Protein AF-A0A941N7U7-F1 (afdb_monomer)

Sequence (77 aa):
VFTVAPATPALVLMRLAGRLFPRGDRAPAIVPVGMTKLLNGIAGEPRLAKWRVARTMRVNTAFYKSQALELVRQCVN

Mean predicted aligned error: 8.34 Å

Secondary structure (DSSP, 8-state):
-EEE-B--HHHHHHHHHHHHS-TT-------PBPHHHHHHHHHH-GGGTTEEEEEEEEEE-SS-EEEEEEEEEPP--

pLDDT: mean 80.79, std 14.38, range [52.22, 97.0]

Radius of gyration: 16.01 Å; Cα contacts (8 Å, |Δi|>4): 84; chains: 1; bounding 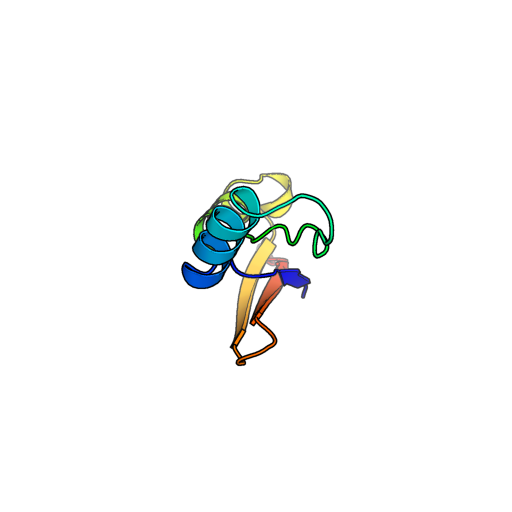box: 33×24×51 Å

Foldseek 3Di:
DDKAQADDPVVVVVVVVVVVDDDDDDDPPRDHDHPVVVQVCLCPDPVNVQKDWDDKDWDDDPVDTMIDIDIDGHDDD

Nearest PDB structures (foldseek):
  7uqb-assembly1_N  TM=3.865E-01  e=2.400E+00  Saccharomyces cerevisiae BY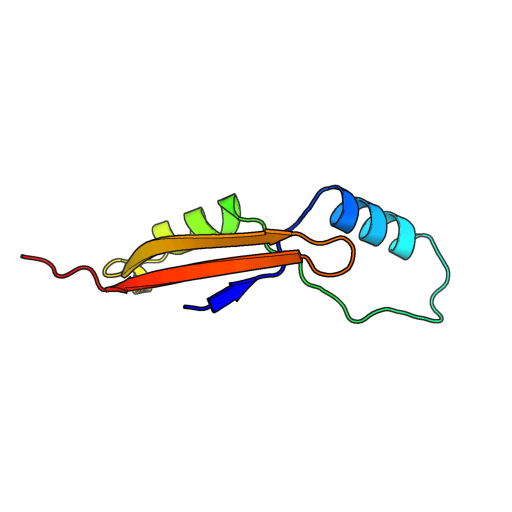4741
  7csl-assembly2_D  TM=4.262E-01  e=4.359E+00  Pyrococcus horikoshii OT3
  6z1p-assembly1_BX  TM=3.739E-01  e=4.977E+00  Tetrahymena thermophila SB210
  3ku1-assembly2_B  TM=3.557E-01  e=3.818E+00  Streptococcus pneumoniae

Solvent-accessible surface area (backbone atoms only — not comparable to full-atom values): 4816 Å² total; per-residue (Å²): 111,51,75,43,42,57,58,39,72,68,57,54,49,50,53,54,53,55,70,76,48,80,91,85,75,77,71,77,86,78,72,59,42,50,65,70,60,51,53,51,50,50,73,69,32,76,94,36,68,55,47,40,81,70,57,73,48,78,47,81,53,99,90,47,60,38,31,40,40,28,69,42,74,56,82,82,129

Structure (mmCIF, N/CA/C/O backbone):
data_AF-A0A941N7U7-F1
#
_entry.id   AF-A0A941N7U7-F1
#
loop_
_atom_site.group_PDB
_atom_site.id
_atom_site.type_symbol
_atom_site.label_atom_id
_atom_site.label_alt_id
_atom_site.label_comp_id
_atom_site.label_asym_id
_atom_site.label_entity_id
_atom_site.label_seq_id
_atom_site.pdbx_PDB_ins_code
_atom_site.Cartn_x
_atom_site.Cartn_y
_atom_site.Cartn_z
_atom_site.occupancy
_atom_site.B_iso_or_equiv
_atom_site.auth_seq_id
_atom_site.auth_comp_id
_atom_site.auth_asym_id
_atom_site.auth_atom_id
_atom_site.pdbx_PDB_model_num
ATOM 1 N N . VAL A 1 1 ? -10.876 -6.890 1.442 1.00 90.12 1 VAL A N 1
ATOM 2 C CA . VAL A 1 1 ? -9.423 -6.953 1.136 1.00 90.12 1 VAL A CA 1
ATOM 3 C C . VAL A 1 1 ? -9.213 -6.409 -0.264 1.00 90.12 1 VAL A C 1
ATOM 5 O O . VAL A 1 1 ? -10.055 -6.673 -1.111 1.00 90.12 1 VAL A O 1
ATOM 8 N N . PHE A 1 2 ? -8.150 -5.648 -0.503 1.00 92.25 2 PHE A N 1
ATOM 9 C CA . PHE A 1 2 ? -7.782 -5.157 -1.835 1.00 92.25 2 PHE A CA 1
ATOM 10 C C . PHE A 1 2 ? -6.273 -5.288 -2.060 1.00 92.25 2 PHE A C 1
ATOM 12 O O . PHE A 1 2 ? -5.517 -5.440 -1.100 1.00 92.25 2 PHE A O 1
ATOM 19 N N . THR A 1 3 ? -5.837 -5.233 -3.319 1.00 91.50 3 THR A N 1
ATOM 20 C CA . THR A 1 3 ? -4.424 -5.363 -3.697 1.00 91.50 3 THR A CA 1
ATOM 21 C C . THR A 1 3 ? -3.912 -4.126 -4.413 1.00 91.50 3 THR A C 1
ATOM 23 O O . THR A 1 3 ? -4.614 -3.553 -5.243 1.00 91.50 3 THR A O 1
ATOM 26 N N . VAL A 1 4 ? -2.664 -3.757 -4.148 1.00 89.25 4 VAL A 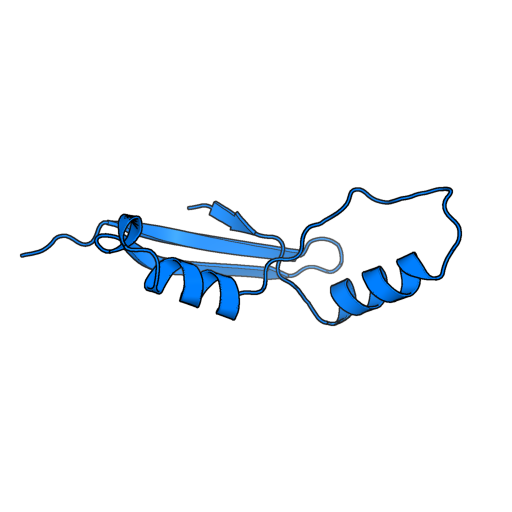N 1
ATOM 27 C CA . VAL A 1 4 ? -1.957 -2.688 -4.857 1.00 89.25 4 VAL A CA 1
ATOM 28 C C . VAL A 1 4 ? -0.618 -3.192 -5.377 1.00 89.25 4 VAL A C 1
ATOM 30 O O . VAL A 1 4 ? 0.032 -4.020 -4.741 1.00 89.25 4 VAL A O 1
ATOM 33 N N . ALA A 1 5 ? -0.182 -2.672 -6.524 1.00 87.31 5 A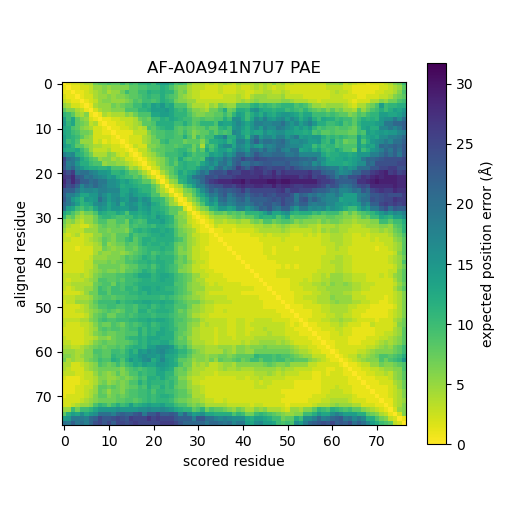LA A N 1
ATOM 34 C CA . ALA A 1 5 ? 1.177 -2.883 -7.006 1.00 87.31 5 ALA A CA 1
ATOM 35 C C . ALA A 1 5 ? 2.132 -2.022 -6.157 1.00 87.31 5 ALA A C 1
ATOM 37 O O . ALA A 1 5 ? 2.061 -0.792 -6.239 1.00 87.31 5 ALA A O 1
ATOM 38 N N . PRO A 1 6 ? 3.007 -2.608 -5.320 1.00 79.12 6 PRO A N 1
ATOM 39 C CA . PRO A 1 6 ? 3.865 -1.826 -4.446 1.00 79.12 6 PRO A CA 1
ATOM 40 C C . PRO A 1 6 ? 4.920 -1.083 -5.266 1.00 79.12 6 PRO A C 1
ATOM 42 O O . PRO A 1 6 ? 5.591 -1.663 -6.125 1.00 79.12 6 PRO A O 1
ATOM 45 N N . ALA A 1 7 ? 5.118 0.198 -4.961 1.00 76.44 7 ALA A N 1
ATOM 46 C CA . ALA A 1 7 ? 6.263 0.940 -5.463 1.00 76.44 7 ALA A CA 1
ATOM 47 C C . ALA A 1 7 ? 7.552 0.322 -4.908 1.00 76.44 7 ALA A C 1
ATOM 49 O O . ALA A 1 7 ? 7.858 0.461 -3.726 1.00 76.44 7 ALA A O 1
ATOM 50 N N . THR A 1 8 ? 8.303 -0.386 -5.754 1.00 69.56 8 THR A N 1
ATOM 51 C CA . THR A 1 8 ? 9.644 -0.873 -5.401 1.00 69.56 8 THR A CA 1
ATOM 52 C C . THR A 1 8 ? 10.703 -0.021 -6.095 1.00 69.56 8 THR A C 1
ATOM 54 O O . THR A 1 8 ? 10.454 0.418 -7.220 1.00 69.56 8 THR A O 1
ATOM 57 N N . PRO A 1 9 ? 11.888 0.190 -5.489 1.00 66.44 9 PRO A N 1
ATOM 58 C CA . PRO A 1 9 ? 12.962 0.963 -6.115 1.00 66.44 9 PRO A CA 1
ATOM 59 C C . PRO A 1 9 ? 13.319 0.452 -7.516 1.00 66.44 9 PRO A C 1
ATOM 61 O O . PRO A 1 9 ? 13.461 1.243 -8.440 1.00 66.44 9 PRO A O 1
ATOM 64 N N . ALA A 1 10 ? 13.340 -0.872 -7.705 1.00 69.44 10 ALA A N 1
ATOM 65 C CA . ALA A 1 10 ? 13.551 -1.496 -9.009 1.00 69.44 10 ALA A CA 1
ATOM 66 C C . ALA A 1 10 ? 12.466 -1.124 -10.039 1.00 69.44 10 ALA A C 1
ATOM 68 O O . ALA A 1 10 ? 12.797 -0.808 -11.175 1.00 69.44 10 ALA A O 1
ATOM 69 N N . LEU A 1 11 ? 11.181 -1.108 -9.654 1.00 65.44 11 LEU A N 1
ATOM 70 C CA . LEU A 1 11 ? 10.092 -0.696 -10.553 1.00 65.44 11 LEU A CA 1
ATOM 71 C C . LEU A 1 11 ? 10.144 0.800 -10.878 1.00 65.44 11 LEU A C 1
ATOM 73 O O . LEU A 1 11 ? 9.869 1.189 -12.010 1.00 65.44 11 LEU A O 1
ATOM 77 N N . VAL A 1 12 ? 10.504 1.642 -9.905 1.00 69.12 12 VAL A N 1
ATOM 78 C CA . VAL A 1 12 ? 10.700 3.081 -10.134 1.00 69.12 12 VAL A CA 1
ATOM 79 C C . VAL A 1 12 ? 11.863 3.302 -11.101 1.00 69.12 12 VAL A C 1
ATOM 81 O O . VAL A 1 12 ? 11.708 4.046 -12.065 1.00 69.12 12 VAL A O 1
ATOM 84 N N . LEU A 1 13 ? 12.984 2.601 -10.909 1.00 69.00 13 LEU A N 1
ATOM 85 C CA . LEU A 1 13 ? 14.150 2.676 -11.788 1.00 69.00 13 LEU A CA 1
ATOM 86 C C . LEU A 1 13 ? 13.846 2.159 -13.198 1.00 69.00 13 LEU A C 1
ATOM 88 O O . LEU A 1 13 ? 14.162 2.839 -14.165 1.00 69.00 13 LEU A O 1
ATOM 92 N N . MET A 1 14 ? 13.167 1.016 -13.331 1.00 68.62 14 MET A N 1
ATOM 93 C CA . MET A 1 14 ? 12.718 0.490 -14.628 1.00 68.62 14 MET A CA 1
ATOM 94 C C . MET A 1 14 ? 11.759 1.450 -15.335 1.00 68.62 14 MET A C 1
ATOM 96 O O . MET A 1 14 ? 11.854 1.630 -16.544 1.00 68.62 14 MET A O 1
ATOM 100 N N . ARG A 1 15 ? 10.865 2.123 -14.599 1.00 64.19 15 ARG A N 1
ATOM 101 C CA . ARG A 1 15 ? 9.975 3.148 -15.164 1.00 64.19 15 ARG A CA 1
ATOM 102 C C . ARG A 1 15 ? 10.744 4.392 -15.619 1.00 64.19 15 ARG A C 1
ATOM 104 O O . ARG A 1 15 ? 10.386 4.976 -16.638 1.00 64.19 15 ARG A O 1
ATOM 111 N N . LEU A 1 16 ? 11.783 4.800 -14.888 1.00 67.81 16 LEU A N 1
ATOM 112 C CA . LEU A 1 16 ? 12.665 5.905 -15.281 1.00 67.81 16 LEU A CA 1
ATOM 113 C C . LEU A 1 16 ? 13.507 5.536 -16.511 1.00 67.81 16 LEU A C 1
ATOM 115 O O . LEU A 1 16 ? 13.544 6.306 -17.466 1.00 67.81 16 LEU A O 1
ATOM 119 N N . ALA A 1 17 ? 14.095 4.339 -16.531 1.00 66.25 17 ALA A N 1
ATOM 120 C CA . ALA A 1 17 ? 14.848 3.807 -17.666 1.00 66.25 17 ALA A CA 1
ATOM 121 C C . ALA A 1 17 ? 13.963 3.637 -18.915 1.00 66.25 17 ALA A C 1
ATOM 123 O O . ALA A 1 17 ? 14.338 4.064 -20.002 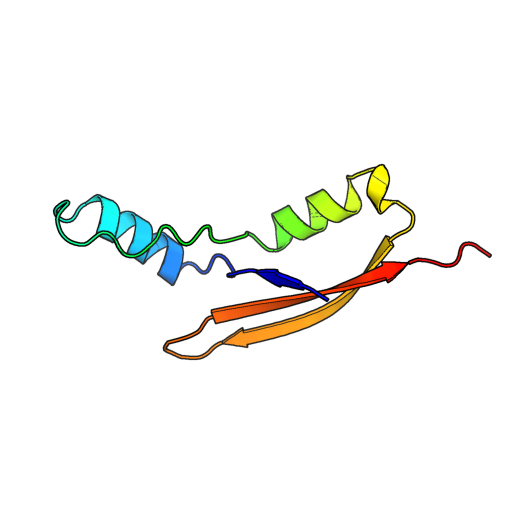1.00 66.25 17 ALA A O 1
ATOM 124 N N . GLY A 1 18 ? 12.743 3.111 -18.762 1.00 61.59 18 GLY A N 1
ATOM 125 C CA . GLY A 1 18 ? 11.763 2.977 -19.846 1.00 61.59 18 GLY A CA 1
ATOM 126 C C . GLY A 1 18 ? 11.225 4.312 -20.374 1.00 61.59 18 GLY A C 1
ATOM 127 O O . GLY A 1 18 ? 10.750 4.373 -21.503 1.00 61.59 18 GLY A O 1
ATOM 128 N N . ARG A 1 19 ? 11.335 5.408 -19.606 1.00 60.47 19 A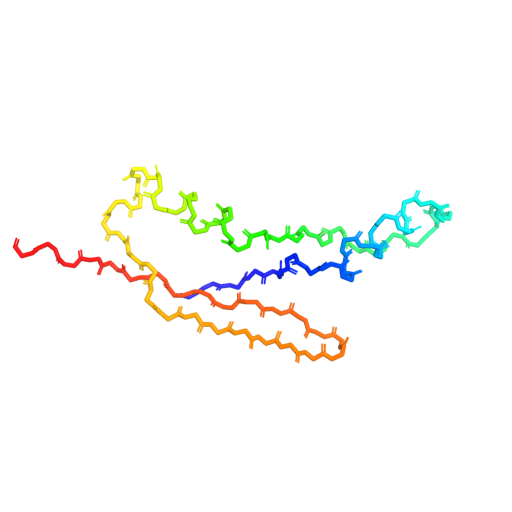RG A N 1
ATOM 129 C CA . ARG A 1 19 ? 11.045 6.772 -20.091 1.00 60.47 19 ARG A CA 1
ATOM 130 C C . ARG A 1 19 ? 12.154 7.318 -21.004 1.00 60.47 19 ARG A C 1
ATOM 132 O O . ARG A 1 19 ? 11.887 8.247 -21.762 1.00 60.47 19 ARG A O 1
ATOM 139 N N . LEU A 1 20 ? 13.362 6.752 -20.932 1.00 63.12 20 LEU A N 1
ATOM 140 C CA . LEU A 1 20 ? 14.537 7.118 -21.734 1.00 63.12 20 LEU A CA 1
ATOM 141 C C . LEU A 1 20 ? 14.715 6.239 -22.997 1.00 63.12 20 LEU A C 1
ATOM 143 O O . LEU A 1 20 ? 15.516 6.596 -23.854 1.00 63.12 20 LEU A O 1
ATOM 147 N N . PHE A 1 21 ? 13.963 5.138 -23.149 1.00 54.81 21 PHE A N 1
ATOM 148 C CA . PHE A 1 21 ? 13.997 4.224 -24.312 1.00 54.81 21 PHE A CA 1
ATOM 149 C C . PHE A 1 21 ? 12.755 4.382 -25.233 1.00 54.81 21 PHE A C 1
ATOM 151 O O . PHE A 1 21 ? 11.735 4.930 -24.805 1.00 54.81 21 PHE A O 1
ATOM 158 N N . PRO A 1 22 ? 12.828 3.992 -26.527 1.00 58.53 22 PRO A N 1
ATOM 159 C CA . PRO A 1 22 ? 11.922 4.458 -27.578 1.00 58.53 22 PRO A CA 1
ATOM 160 C C . PRO A 1 22 ? 10.478 3.944 -27.458 1.00 58.53 22 PRO A C 1
ATOM 162 O O . PRO A 1 22 ? 10.185 2.870 -26.946 1.00 58.53 22 PRO A O 1
ATOM 165 N N . ARG A 1 23 ? 9.564 4.765 -27.987 1.00 59.88 23 ARG A N 1
ATOM 166 C CA . ARG A 1 23 ? 8.109 4.813 -27.748 1.00 59.88 23 ARG A CA 1
ATOM 167 C C . ARG A 1 23 ? 7.270 3.607 -28.228 1.00 59.88 23 ARG A C 1
ATOM 169 O O . ARG A 1 23 ? 6.050 3.689 -28.109 1.00 59.88 23 ARG A O 1
ATOM 176 N N . GLY A 1 24 ? 7.875 2.554 -28.780 1.00 59.75 24 GLY A N 1
ATOM 177 C CA . GLY A 1 24 ? 7.175 1.522 -29.562 1.00 59.75 24 GLY A CA 1
ATOM 178 C C . GLY A 1 24 ? 6.425 0.460 -28.756 1.00 59.75 24 GLY A C 1
ATOM 179 O O . GLY A 1 24 ? 5.396 -0.014 -29.218 1.00 59.75 24 GLY A O 1
ATOM 180 N N . ASP A 1 25 ? 6.888 0.133 -27.548 1.00 54.47 25 ASP A N 1
ATOM 181 C CA . ASP A 1 25 ? 6.301 -0.944 -26.742 1.00 54.47 25 ASP A CA 1
ATOM 182 C C . ASP A 1 25 ? 6.111 -0.475 -25.295 1.00 54.47 25 ASP A C 1
ATOM 184 O O . ASP A 1 25 ? 6.922 -0.702 -24.392 1.00 54.47 25 ASP A O 1
ATOM 188 N N . ARG A 1 26 ? 5.066 0.332 -25.081 1.00 57.69 26 ARG A N 1
ATOM 189 C CA . ARG A 1 26 ? 4.704 0.771 -23.732 1.00 57.69 26 ARG A CA 1
ATOM 190 C C . ARG A 1 26 ? 3.980 -0.376 -23.040 1.00 57.69 26 ARG A C 1
ATOM 192 O O . ARG A 1 26 ? 2.778 -0.545 -23.231 1.00 57.69 26 ARG A O 1
ATOM 199 N N . ALA A 1 27 ? 4.685 -1.092 -22.166 1.00 53.41 27 ALA A N 1
ATOM 200 C CA . ALA A 1 27 ? 4.033 -1.915 -21.154 1.00 53.41 27 ALA A CA 1
ATOM 201 C C . ALA A 1 27 ? 2.945 -1.078 -20.434 1.00 53.41 27 ALA A C 1
ATOM 203 O O . ALA A 1 27 ? 3.177 0.111 -20.167 1.00 53.41 27 ALA A O 1
ATOM 204 N N . PRO A 1 28 ? 1.759 -1.650 -20.146 1.00 55.12 28 PRO A N 1
ATOM 205 C CA . PRO A 1 28 ? 0.635 -0.928 -19.554 1.00 55.12 28 PRO A CA 1
ATOM 206 C C . PRO A 1 28 ? 1.093 -0.143 -18.326 1.00 55.12 28 PRO A C 1
ATOM 208 O O . PRO A 1 28 ? 1.905 -0.627 -17.536 1.00 55.12 28 PRO A O 1
ATOM 211 N N . ALA A 1 29 ? 0.606 1.092 -18.180 1.00 63.19 29 ALA A N 1
ATOM 212 C CA . ALA A 1 29 ? 1.054 2.007 -17.138 1.00 63.19 29 ALA A CA 1
ATOM 213 C C . ALA A 1 29 ? 0.676 1.480 -15.741 1.00 63.19 29 ALA A C 1
ATOM 215 O O . ALA A 1 29 ? -0.318 1.895 -15.156 1.00 63.19 29 ALA A O 1
ATOM 216 N N . ILE A 1 30 ? 1.496 0.591 -15.174 1.00 63.56 30 ILE A N 1
ATOM 217 C CA . ILE A 1 30 ? 1.419 0.194 -13.768 1.00 63.56 30 ILE A CA 1
ATOM 218 C C . ILE A 1 30 ? 1.573 1.472 -12.950 1.00 63.56 30 ILE A C 1
ATOM 220 O O . ILE A 1 30 ? 2.569 2.182 -13.116 1.00 63.56 30 ILE A O 1
ATOM 224 N N . VAL A 1 31 ? 0.594 1.783 -12.098 1.00 71.50 31 VAL A N 1
ATOM 225 C CA . VAL A 1 31 ? 0.648 2.901 -11.148 1.00 71.50 31 VAL A CA 1
ATOM 226 C C . VAL A 1 31 ? 1.129 2.339 -9.810 1.00 71.50 31 VAL A C 1
ATOM 228 O O . VAL A 1 31 ? 0.318 1.828 -9.037 1.00 71.50 31 VAL A O 1
ATOM 231 N N . PRO A 1 32 ? 2.446 2.347 -9.541 1.00 76.50 32 PRO A N 1
ATOM 232 C CA . PRO A 1 32 ? 2.963 1.847 -8.281 1.00 76.50 32 PRO A CA 1
ATOM 233 C C . PRO A 1 32 ? 2.436 2.697 -7.122 1.00 76.50 32 PRO A C 1
ATOM 235 O O . PRO A 1 32 ? 2.511 3.926 -7.149 1.00 76.50 32 PRO A O 1
ATOM 238 N N . VAL A 1 33 ? 1.931 2.035 -6.086 1.00 86.06 33 VAL A N 1
ATOM 239 C CA . VAL A 1 33 ? 1.393 2.678 -4.888 1.00 86.06 33 VAL A CA 1
ATOM 240 C C . VAL A 1 33 ? 2.442 2.630 -3.782 1.00 86.06 33 VAL A C 1
ATOM 242 O O . VAL A 1 33 ? 2.963 1.570 -3.430 1.00 86.06 33 VAL A O 1
ATOM 245 N N . GLY A 1 34 ? 2.775 3.799 -3.234 1.00 88.50 34 GLY A N 1
ATOM 246 C CA . GLY A 1 34 ? 3.642 3.909 -2.064 1.00 88.50 34 GLY A CA 1
ATOM 247 C C . GLY A 1 34 ? 2.878 3.529 -0.800 1.00 88.50 34 GLY A C 1
ATOM 248 O O . GLY A 1 34 ? 1.899 4.190 -0.461 1.00 88.50 34 GLY A O 1
ATOM 249 N N . MET A 1 35 ? 3.336 2.496 -0.092 1.00 90.06 35 MET A N 1
ATOM 250 C CA . MET A 1 35 ? 2.627 1.957 1.074 1.00 90.06 35 MET A CA 1
ATOM 251 C C . MET A 1 35 ? 2.446 2.985 2.188 1.00 90.06 35 MET A C 1
ATOM 253 O O . MET A 1 35 ? 1.332 3.169 2.657 1.00 90.06 35 MET A O 1
ATOM 257 N N . THR A 1 36 ? 3.496 3.721 2.551 1.00 90.81 36 THR A N 1
ATOM 258 C CA . THR A 1 36 ? 3.404 4.775 3.572 1.00 90.81 36 THR A CA 1
ATOM 259 C C . THR A 1 36 ? 2.393 5.852 3.182 1.00 90.81 36 THR A C 1
ATOM 261 O O . THR A 1 36 ? 1.558 6.237 3.990 1.00 90.81 36 THR A O 1
ATOM 264 N N . LYS A 1 37 ? 2.406 6.295 1.917 1.00 92.06 37 LYS A N 1
ATOM 265 C CA . LYS A 1 37 ? 1.460 7.302 1.417 1.00 92.06 37 LYS A CA 1
ATOM 266 C C . LYS A 1 37 ? 0.020 6.786 1.439 1.00 92.06 37 LYS A C 1
ATOM 268 O O . LYS A 1 37 ? -0.877 7.526 1.825 1.00 92.06 37 LYS A O 1
ATOM 273 N N . LEU A 1 38 ? -0.192 5.529 1.045 1.00 92.75 38 LEU A N 1
ATOM 274 C CA . LEU A 1 38 ? -1.501 4.881 1.085 1.00 92.75 38 LEU A CA 1
ATOM 275 C C . LEU A 1 38 ? -2.031 4.784 2.518 1.00 92.75 38 LEU A C 1
ATOM 277 O O . LEU A 1 38 ? -3.166 5.168 2.767 1.00 92.75 38 LEU A O 1
ATOM 281 N N . LEU A 1 39 ? -1.211 4.302 3.454 1.00 93.69 39 LEU A N 1
ATOM 282 C CA . LEU A 1 39 ? -1.603 4.149 4.855 1.00 93.69 39 LEU A CA 1
ATOM 283 C C . LEU A 1 39 ? -1.902 5.503 5.508 1.00 93.69 39 LEU A C 1
ATOM 285 O O . LEU A 1 39 ? -2.928 5.637 6.167 1.00 93.69 39 LEU A O 1
ATOM 289 N N . ASN A 1 40 ? -1.069 6.516 5.257 1.00 94.94 40 ASN A N 1
ATOM 290 C CA . ASN A 1 40 ? -1.313 7.874 5.743 1.00 94.94 40 ASN A CA 1
ATOM 291 C C . ASN A 1 40 ? -2.596 8.468 5.144 1.00 94.94 40 ASN A C 1
ATOM 293 O O . ASN A 1 40 ? -3.359 9.111 5.854 1.00 94.94 40 ASN A O 1
ATOM 297 N N . GLY A 1 41 ? -2.859 8.224 3.856 1.00 95.19 41 GLY A N 1
ATOM 298 C CA . GLY A 1 41 ? -4.096 8.653 3.202 1.00 95.19 41 GLY A CA 1
ATOM 299 C C . GLY A 1 41 ? -5.335 7.970 3.780 1.00 95.19 41 GLY A C 1
ATOM 300 O O . GLY A 1 41 ? -6.332 8.634 4.025 1.00 95.19 41 GLY A O 1
ATOM 301 N N . ILE A 1 42 ? -5.259 6.666 4.064 1.00 94.75 42 ILE A N 1
ATOM 302 C CA . ILE A 1 42 ? -6.342 5.924 4.725 1.00 94.75 42 ILE A CA 1
ATOM 303 C C . ILE A 1 42 ? -6.6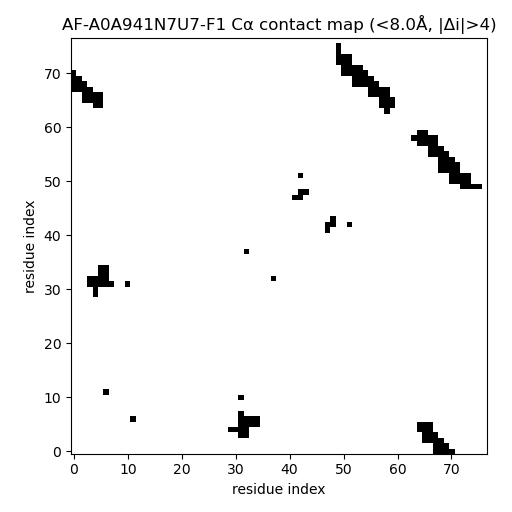01 6.481 6.129 1.00 94.75 42 ILE A C 1
ATOM 305 O O . ILE A 1 42 ? -7.753 6.693 6.488 1.00 94.75 42 ILE A O 1
ATOM 309 N N . ALA A 1 43 ? -5.545 6.722 6.911 1.00 93.56 43 ALA A N 1
ATOM 310 C CA . ALA A 1 43 ? -5.663 7.235 8.275 1.00 93.56 43 ALA A CA 1
ATOM 311 C C . ALA A 1 43 ? -6.172 8.687 8.332 1.00 93.56 43 ALA A C 1
ATOM 313 O O . ALA A 1 43 ? -6.849 9.059 9.285 1.00 93.56 43 ALA A O 1
ATOM 314 N N . GLY A 1 44 ? -5.841 9.501 7.326 1.00 95.31 44 GLY A N 1
ATOM 315 C CA . GLY A 1 44 ? -6.239 10.906 7.243 1.00 95.31 44 GLY A CA 1
ATOM 316 C C . GLY A 1 44 ? -7.587 11.165 6.564 1.00 95.31 44 GLY A C 1
ATOM 317 O O . GLY A 1 44 ? -8.036 12.305 6.573 1.00 95.31 44 GLY A O 1
ATOM 318 N N . GLU A 1 45 ? -8.228 10.157 5.964 1.00 97.00 45 GLU A N 1
ATOM 319 C CA . GLU A 1 45 ? -9.492 10.312 5.233 1.00 97.00 45 GLU A CA 1
ATOM 320 C C . GLU A 1 45 ? -10.702 10.217 6.185 1.00 97.00 45 GLU A C 1
ATOM 322 O O . GLU A 1 45 ? -10.996 9.128 6.692 1.00 97.00 45 GLU A O 1
ATOM 327 N N . PRO A 1 46 ? -11.476 11.303 6.398 1.00 95.38 46 PRO A N 1
ATOM 328 C CA . PRO A 1 46 ? -12.595 11.303 7.343 1.00 95.38 46 PRO A CA 1
ATOM 329 C C . PRO A 1 46 ? -13.662 10.247 7.040 1.00 95.38 46 PRO A C 1
ATOM 331 O O . PRO A 1 46 ? -14.256 9.673 7.957 1.00 95.38 46 PRO A O 1
ATOM 334 N N . ARG A 1 47 ? -13.891 9.922 5.760 1.00 95.50 47 ARG A N 1
ATOM 335 C CA . ARG A 1 47 ? -14.854 8.875 5.367 1.00 95.50 47 ARG A CA 1
ATOM 336 C C . ARG A 1 47 ? -14.423 7.474 5.804 1.00 95.50 47 ARG A C 1
ATOM 338 O O . ARG A 1 47 ? -15.263 6.578 5.899 1.00 95.50 47 ARG A O 1
ATOM 345 N N . LEU A 1 48 ? -13.136 7.284 6.082 1.00 94.75 48 LEU A N 1
ATOM 346 C CA . LEU A 1 48 ? -12.555 6.036 6.561 1.00 94.75 48 LEU A CA 1
ATOM 347 C C . LEU A 1 48 ? -12.308 6.035 8.075 1.00 94.75 48 LEU A C 1
ATOM 349 O O . LEU A 1 48 ? -11.801 5.045 8.583 1.00 94.75 48 LEU A O 1
ATOM 353 N N . ALA A 1 49 ? -12.748 7.054 8.822 1.00 93.25 49 ALA A N 1
ATOM 354 C CA . ALA A 1 49 ? -12.515 7.151 10.269 1.00 93.25 49 ALA A CA 1
ATOM 355 C C . ALA A 1 49 ? -13.054 5.959 11.087 1.00 93.25 49 ALA A C 1
ATOM 357 O O . ALA A 1 49 ? -12.566 5.685 12.176 1.00 93.25 49 ALA A O 1
ATOM 358 N N . LYS A 1 50 ? -14.058 5.235 10.572 1.00 95.19 50 LYS A N 1
ATOM 359 C CA . LYS A 1 50 ? -14.602 4.008 11.190 1.00 95.19 50 LYS A CA 1
ATOM 360 C C . LYS A 1 50 ? -13.948 2.730 10.667 1.00 95.19 50 LYS A C 1
ATOM 362 O O . LYS A 1 50 ? -14.494 1.645 10.856 1.00 95.19 50 LYS A O 1
ATOM 367 N N . TRP A 1 51 ? -12.847 2.836 9.940 1.00 94.62 51 TRP A N 1
ATOM 368 C CA . TRP A 1 51 ? -12.137 1.721 9.335 1.00 94.62 51 TRP A CA 1
ATOM 369 C C . TRP A 1 51 ? -10.696 1.719 9.817 1.00 94.62 51 TRP A C 1
ATOM 371 O O . TRP A 1 51 ? -10.074 2.761 9.988 1.00 94.62 51 TRP A O 1
ATOM 381 N N . ARG A 1 52 ? -10.141 0.524 9.996 1.00 94.12 52 ARG A N 1
ATOM 382 C CA . ARG A 1 52 ? -8.715 0.349 10.268 1.00 94.12 52 ARG A CA 1
ATOM 383 C C . ARG A 1 52 ? -8.113 -0.669 9.330 1.00 94.12 52 ARG A C 1
ATOM 385 O O . ARG A 1 52 ? -8.774 -1.627 8.924 1.00 94.12 52 ARG A O 1
ATOM 392 N N . VAL A 1 53 ? -6.829 -0.492 9.054 1.00 94.81 53 VAL A N 1
ATOM 393 C CA . VAL A 1 53 ? -6.021 -1.537 8.435 1.00 94.81 53 VAL A CA 1
ATOM 394 C C . VAL A 1 53 ? -5.842 -2.658 9.460 1.00 94.81 53 VAL A C 1
ATOM 396 O O . VAL A 1 53 ? -5.436 -2.407 10.594 1.00 94.81 53 VAL A O 1
ATOM 399 N N . ALA A 1 54 ? -6.205 -3.881 9.081 1.00 93.81 54 ALA A N 1
ATOM 400 C CA . ALA A 1 54 ? -6.054 -5.069 9.913 1.00 93.81 54 ALA A CA 1
ATOM 401 C C . ALA A 1 54 ? -4.841 -5.878 9.454 1.00 93.81 54 ALA A C 1
ATOM 403 O O . ALA A 1 54 ? -3.730 -5.663 9.933 1.00 93.81 54 ALA A O 1
ATOM 404 N N . ARG A 1 55 ? -5.035 -6.797 8.509 1.00 94.25 55 ARG A N 1
ATOM 405 C CA . ARG A 1 55 ? -3.957 -7.614 7.954 1.00 94.25 55 ARG A CA 1
ATOM 406 C C . ARG A 1 55 ? -3.349 -6.960 6.722 1.00 94.25 55 ARG A C 1
ATOM 408 O O . ARG A 1 55 ? -4.034 -6.319 5.923 1.00 94.25 55 ARG A O 1
ATOM 415 N N . THR A 1 56 ? -2.054 -7.184 6.539 1.00 94.12 56 THR A N 1
ATOM 416 C CA . THR A 1 56 ? -1.369 -6.897 5.279 1.00 94.12 56 THR A CA 1
ATOM 417 C C . THR A 1 56 ? -0.547 -8.107 4.865 1.00 94.12 56 THR A C 1
ATOM 419 O O . THR A 1 56 ? -0.065 -8.852 5.716 1.00 94.12 56 THR A O 1
ATOM 422 N N . MET A 1 57 ? -0.403 -8.319 3.560 1.00 93.62 57 MET A N 1
ATOM 423 C CA . MET A 1 57 ? 0.417 -9.399 3.017 1.00 93.62 57 MET A CA 1
ATOM 424 C C . MET A 1 57 ? 1.162 -8.908 1.787 1.00 93.62 57 MET A C 1
ATOM 426 O O . MET A 1 57 ? 0.578 -8.280 0.906 1.00 93.62 57 MET A O 1
ATOM 430 N N . ARG A 1 58 ? 2.456 -9.213 1.713 1.00 91.75 58 ARG A N 1
ATOM 431 C CA . ARG A 1 58 ? 3.287 -8.912 0.551 1.00 91.75 58 ARG A CA 1
ATOM 432 C C . ARG A 1 58 ? 3.532 -10.182 -0.248 1.00 91.75 58 ARG A C 1
ATOM 434 O O . ARG A 1 58 ? 4.055 -11.152 0.290 1.00 91.75 58 ARG A O 1
ATOM 441 N N . VAL A 1 59 ? 3.218 -10.144 -1.537 1.00 88.62 59 VAL A N 1
ATOM 442 C CA . VAL A 1 59 ? 3.607 -11.167 -2.511 1.00 88.62 59 VAL A 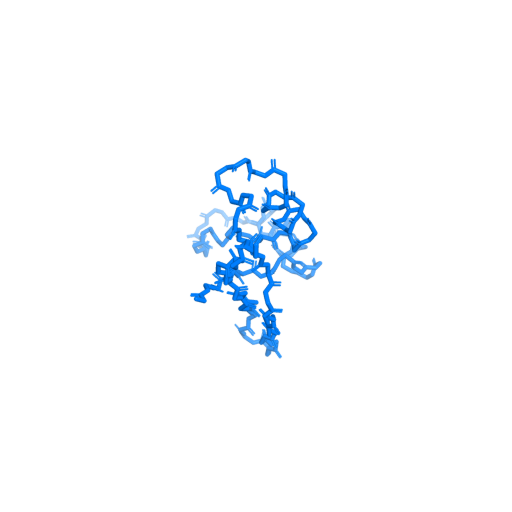CA 1
ATOM 443 C C . VAL A 1 59 ? 4.757 -10.605 -3.332 1.00 88.62 59 VAL A C 1
ATOM 445 O O . VAL A 1 59 ? 4.614 -9.576 -3.993 1.00 88.62 59 VAL A O 1
ATOM 448 N N . ASN A 1 60 ? 5.921 -11.244 -3.255 1.00 86.44 60 ASN A N 1
ATOM 449 C CA . ASN A 1 60 ? 7.132 -10.793 -3.930 1.00 86.44 60 ASN A CA 1
ATOM 450 C C . ASN A 1 60 ? 7.801 -11.977 -4.622 1.00 86.44 60 ASN A C 1
ATOM 452 O O . ASN A 1 60 ? 8.465 -12.784 -3.983 1.00 86.44 60 ASN A O 1
ATOM 456 N N . THR A 1 61 ? 7.613 -12.064 -5.929 1.00 81.81 61 THR A N 1
ATOM 457 C CA . THR A 1 61 ? 8.282 -13.027 -6.805 1.00 81.81 61 THR A CA 1
ATOM 458 C C . THR A 1 61 ? 9.096 -12.266 -7.852 1.00 81.81 61 THR A C 1
ATOM 460 O O . THR A 1 61 ? 8.995 -11.039 -7.957 1.00 81.81 61 THR A O 1
ATOM 463 N N . ALA A 1 62 ? 9.890 -12.982 -8.650 1.00 73.31 62 ALA A N 1
ATOM 464 C CA . ALA A 1 62 ? 10.668 -12.376 -9.730 1.00 73.31 62 ALA A CA 1
ATOM 465 C C . ALA A 1 62 ? 9.782 -11.619 -10.740 1.00 73.31 62 ALA A C 1
ATOM 467 O O . ALA A 1 62 ? 10.124 -10.513 -11.153 1.00 73.31 62 ALA A O 1
ATOM 468 N N . PHE A 1 63 ? 8.618 -12.183 -11.072 1.00 73.75 63 PHE A N 1
ATOM 469 C CA . PHE A 1 63 ? 7.740 -11.687 -12.139 1.00 73.75 63 PHE A CA 1
ATOM 470 C C . PHE A 1 63 ? 6.478 -10.983 -11.631 1.00 73.75 63 PHE A C 1
ATOM 472 O O . PHE A 1 63 ? 5.809 -10.285 -12.387 1.00 73.75 63 PHE A O 1
ATOM 479 N N . TYR A 1 64 ? 6.151 -11.137 -10.348 1.00 73.12 64 TYR A N 1
ATOM 480 C CA . TYR A 1 64 ? 4.926 -10.607 -9.764 1.00 73.12 64 TYR A CA 1
ATOM 481 C C . TYR A 1 64 ? 5.169 -10.018 -8.378 1.00 73.12 64 TYR A C 1
ATOM 483 O O . TYR A 1 64 ? 5.683 -10.684 -7.474 1.00 73.12 64 TYR A O 1
ATOM 491 N N . LYS A 1 65 ? 4.765 -8.758 -8.209 1.00 83.88 65 LYS A N 1
ATOM 492 C CA . LYS A 1 65 ? 4.874 -8.000 -6.961 1.00 83.88 65 LYS A CA 1
ATOM 493 C C . LYS A 1 65 ? 3.512 -7.405 -6.632 1.00 83.88 65 LYS A C 1
ATOM 495 O O . LYS A 1 65 ? 2.967 -6.650 -7.431 1.00 83.88 65 LYS A O 1
ATOM 500 N N . SER A 1 66 ? 2.983 -7.716 -5.455 1.00 88.31 66 SER A N 1
ATOM 501 C CA . SER A 1 66 ? 1.680 -7.235 -4.996 1.00 88.31 66 SER A CA 1
ATOM 502 C C . SER A 1 66 ? 1.668 -7.057 -3.481 1.00 88.31 66 SER A C 1
ATOM 504 O O . SER A 1 66 ? 2.397 -7.736 -2.756 1.00 88.31 66 SER A O 1
ATOM 506 N N . GLN A 1 67 ? 0.846 -6.135 -2.998 1.00 93.06 67 GLN A N 1
ATOM 507 C CA . GLN A 1 67 ? 0.548 -5.966 -1.586 1.00 93.06 67 GLN A CA 1
ATOM 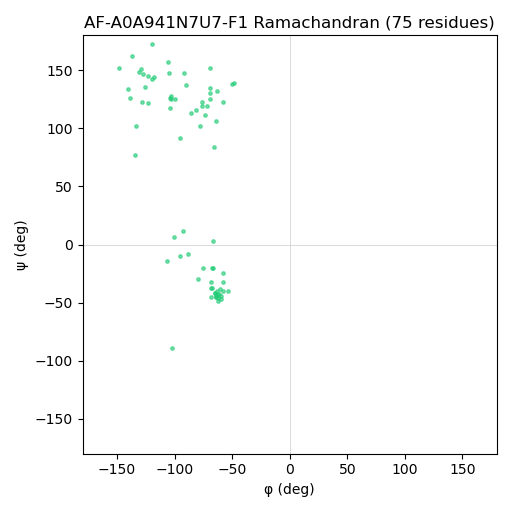508 C C . GLN A 1 67 ? -0.961 -6.074 -1.385 1.00 93.06 67 GLN A C 1
ATOM 510 O O . GLN A 1 67 ? -1.711 -5.278 -1.942 1.00 93.06 67 GLN A O 1
ATOM 515 N N . ALA A 1 68 ? -1.401 -7.012 -0.554 1.00 93.56 68 ALA A N 1
ATOM 516 C CA . ALA A 1 68 ? -2.769 -7.092 -0.073 1.00 93.56 68 ALA A CA 1
ATOM 517 C C . ALA A 1 68 ? -2.934 -6.287 1.224 1.00 93.56 68 ALA A C 1
ATOM 519 O O . ALA A 1 68 ? -2.095 -6.365 2.128 1.00 93.56 68 ALA A O 1
ATOM 520 N N . LEU A 1 69 ? -4.033 -5.541 1.318 1.00 95.81 69 LEU A N 1
ATOM 521 C CA . LEU A 1 69 ? -4.469 -4.838 2.517 1.00 95.81 69 LEU A CA 1
ATOM 522 C C . LEU A 1 69 ? -5.903 -5.229 2.865 1.00 95.81 69 LEU A C 1
ATOM 524 O O . LEU A 1 69 ? -6.805 -5.259 2.022 1.00 95.81 69 LEU A O 1
ATOM 528 N N . GLU A 1 70 ? -6.123 -5.482 4.144 1.00 96.62 70 GLU A N 1
ATOM 529 C CA . GLU A 1 70 ? -7.445 -5.650 4.715 1.00 96.62 70 GLU A CA 1
ATOM 530 C C . GLU A 1 70 ? -7.858 -4.389 5.471 1.00 96.62 70 GLU A C 1
ATOM 532 O O . GLU A 1 70 ? -7.163 -3.952 6.386 1.00 96.62 70 GLU A O 1
ATOM 537 N N . LEU A 1 71 ? -9.017 -3.841 5.107 1.00 95.50 71 LEU A N 1
ATOM 538 C CA . LEU A 1 71 ? -9.720 -2.841 5.898 1.00 95.50 71 LEU A CA 1
ATOM 539 C C . LEU A 1 71 ? -10.886 -3.516 6.604 1.00 95.50 71 LEU A C 1
ATOM 541 O O . LEU A 1 71 ? -11.700 -4.179 5.960 1.00 95.50 71 LEU A O 1
ATOM 545 N N . VAL A 1 72 ? -10.964 -3.322 7.915 1.00 95.88 72 VAL A N 1
ATOM 546 C CA . VAL A 1 72 ? -12.083 -3.778 8.739 1.00 95.88 72 VAL A CA 1
ATOM 547 C C . VAL A 1 72 ? -12.757 -2.578 9.373 1.00 95.88 72 VAL A C 1
ATOM 549 O O . VAL A 1 72 ? -12.097 -1.600 9.736 1.00 95.88 72 VAL A O 1
ATOM 552 N N . ARG A 1 73 ? -14.078 -2.653 9.511 1.00 94.12 73 ARG A N 1
ATOM 553 C CA . ARG A 1 73 ? -14.830 -1.641 10.242 1.00 94.12 73 ARG A CA 1
ATOM 554 C C . ARG A 1 73 ? -14.489 -1.764 11.726 1.00 94.12 73 ARG A C 1
ATOM 556 O O . ARG A 1 73 ? -14.503 -2.860 12.280 1.00 94.12 73 ARG A O 1
ATOM 563 N N . GLN A 1 74 ? -14.154 -0.651 12.357 1.00 87.31 74 GLN A N 1
ATOM 564 C CA . GLN A 1 74 ? -14.032 -0.562 13.802 1.00 87.31 74 GLN A CA 1
ATOM 565 C C . GLN A 1 74 ? -15.442 -0.519 14.389 1.00 87.31 74 GLN A C 1
ATOM 567 O O . GLN A 1 74 ? -16.244 0.349 14.037 1.00 87.31 74 GLN A O 1
ATOM 572 N N . CYS A 1 75 ? -15.751 -1.467 15.267 1.00 77.69 75 CYS A N 1
ATOM 573 C CA . CYS A 1 75 ? -16.881 -1.318 16.169 1.00 77.69 75 CYS A CA 1
ATOM 574 C C . CYS A 1 75 ? -16.480 -0.260 17.199 1.00 77.69 75 CYS A C 1
ATOM 576 O O . CYS A 1 75 ? -15.466 -0.417 17.878 1.00 77.69 75 CYS A O 1
ATOM 578 N N . VAL A 1 76 ? -17.222 0.842 17.247 1.00 64.19 76 VAL A N 1
ATOM 579 C CA . VAL A 1 76 ? -17.126 1.801 18.349 1.00 64.19 76 VAL A CA 1
ATOM 580 C C . VAL A 1 76 ? -17.975 1.197 19.464 1.00 64.19 76 VAL A C 1
ATOM 582 O O . VAL A 1 76 ? -19.161 0.963 19.228 1.00 64.19 76 VAL A O 1
ATOM 585 N N . ASN A 1 77 ? -17.344 0.842 20.586 1.00 52.22 77 ASN A N 1
ATOM 586 C CA . ASN A 1 77 ? -18.059 0.487 21.815 1.00 52.22 77 ASN A CA 1
ATOM 587 C C . ASN A 1 77 ? -18.783 1.710 22.376 1.00 52.22 77 ASN A C 1
ATOM 589 O O . ASN A 1 77 ? -18.218 2.820 22.245 1.00 52.22 77 ASN A O 1
#